Protein AF-A0A1V4RMK3-F1 (afdb_monomer)

Secondary structure (DSSP, 8-state):
-B-TTS-B------SEEE--EEE--SSSSSS----EETTEEPPPPEEE-SSPEEE-TT----------

Sequence (68 aa):
KASRDGRYLTGGVLPGAYFVWAFWDRNGNGKQDYGSPAPYQPAEPVTGSVGTVLVRSGWTTEKVDLKF

Solvent-accessible surface area (backbone atoms only — not comparable to full-atom values): 4678 Å² total; per-residue (Å²): 100,72,46,99,86,72,49,71,58,77,74,96,70,77,62,43,78,36,80,52,71,52,63,55,64,84,84,71,79,87,56,87,50,78,47,37,87,77,74,77,39,78,48,49,56,71,33,50,46,96,53,71,48,73,41,49,82,99,55,90,80,73,91,82,77,68,68,130

Radius of gyration: 14.61 Å; Cα contacts (8 Å, |Δi|>4): 88; chains: 1; bounding box: 27×22×41 Å

pLDDT: mean 90.41, std 6.75, range [57.69, 96.5]

S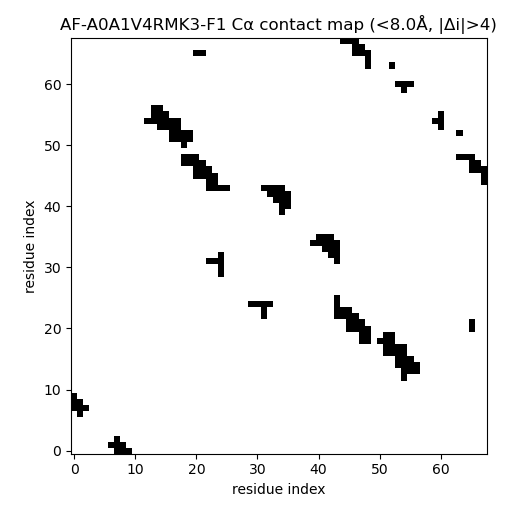tructure (mmCIF, N/CA/C/O backbone):
data_AF-A0A1V4RMK3-F1
#
_entry.id   AF-A0A1V4RMK3-F1
#
loop_
_atom_site.group_PDB
_atom_site.id
_atom_site.type_symbol
_atom_site.label_atom_id
_atom_site.label_alt_id
_atom_site.label_comp_id
_atom_site.label_asym_id
_atom_site.label_entity_id
_atom_site.label_seq_id
_atom_site.pdbx_PDB_ins_code
_atom_site.Cartn_x
_atom_site.Cartn_y
_atom_site.Cartn_z
_atom_site.occupancy
_atom_site.B_iso_or_equiv
_atom_site.auth_seq_id
_atom_site.auth_comp_id
_atom_site.auth_asym_id
_atom_site.auth_atom_id
_atom_site.pdbx_PDB_model_num
ATOM 1 N N . LYS A 1 1 ? -1.010 13.741 2.073 1.00 57.69 1 LYS A N 1
ATOM 2 C CA . LYS A 1 1 ? 0.240 14.062 1.327 1.00 57.69 1 LYS A CA 1
ATOM 3 C C . LYS A 1 1 ? 1.396 13.412 2.073 1.00 57.69 1 LYS A C 1
ATOM 5 O O . LYS A 1 1 ? 1.402 13.524 3.293 1.00 57.69 1 LYS A O 1
ATOM 10 N N . ALA A 1 2 ? 2.301 12.718 1.382 1.00 69.88 2 ALA A N 1
ATOM 11 C CA . ALA A 1 2 ? 3.465 12.108 2.024 1.00 69.88 2 ALA A CA 1
ATOM 12 C C . ALA A 1 2 ? 4.425 13.200 2.512 1.00 69.88 2 ALA A C 1
ATOM 14 O O . ALA A 1 2 ? 4.661 14.184 1.802 1.00 69.88 2 ALA A O 1
ATOM 15 N N . SER A 1 3 ? 4.941 13.056 3.725 1.00 76.69 3 SER A N 1
ATOM 16 C CA . SER A 1 3 ? 6.033 13.874 4.240 1.00 76.69 3 SER A CA 1
ATOM 17 C C . SER A 1 3 ? 7.384 13.337 3.761 1.00 76.69 3 SER A C 1
ATOM 19 O O . SER A 1 3 ? 7.496 12.213 3.274 1.00 76.69 3 SER A O 1
ATOM 21 N N . ARG A 1 4 ? 8.435 14.158 3.888 1.00 76.12 4 ARG A N 1
ATOM 22 C CA . ARG A 1 4 ? 9.802 13.801 3.460 1.00 76.12 4 ARG A CA 1
ATOM 23 C C . ARG A 1 4 ? 10.384 12.580 4.182 1.00 76.12 4 ARG A C 1
ATOM 25 O O . ARG A 1 4 ? 11.292 11.958 3.653 1.00 76.12 4 ARG A O 1
ATOM 32 N N . ASP A 1 5 ? 9.879 12.260 5.366 1.00 82.56 5 ASP A N 1
ATOM 33 C CA . ASP A 1 5 ? 10.262 11.103 6.181 1.00 82.56 5 ASP A CA 1
ATOM 34 C C . ASP A 1 5 ? 9.387 9.863 5.914 1.00 82.56 5 ASP A C 1
ATOM 36 O O . ASP A 1 5 ? 9.398 8.918 6.698 1.00 82.56 5 ASP A O 1
ATOM 40 N N . GLY A 1 6 ? 8.611 9.862 4.825 1.00 80.06 6 GLY A N 1
ATOM 41 C CA . GLY A 1 6 ? 7.815 8.712 4.390 1.00 80.06 6 GLY A CA 1
ATOM 42 C C . GLY A 1 6 ? 6.498 8.519 5.142 1.00 80.06 6 GLY A C 1
ATOM 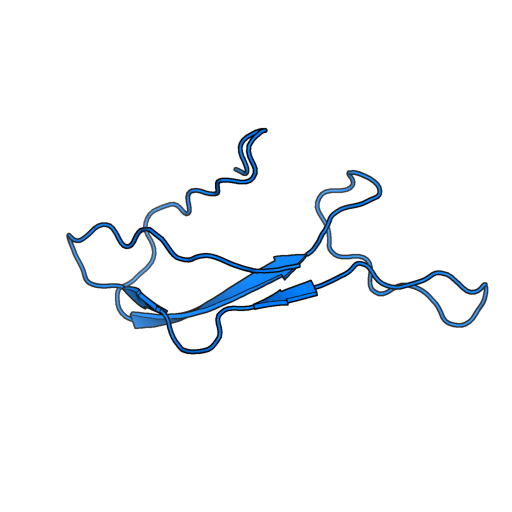43 O O . GLY A 1 6 ? 5.749 7.597 4.822 1.00 80.06 6 GLY A O 1
ATOM 44 N N . ARG A 1 7 ? 6.161 9.383 6.109 1.00 86.38 7 ARG A N 1
ATOM 45 C CA . ARG A 1 7 ? 4.854 9.316 6.776 1.00 86.38 7 ARG A CA 1
ATOM 46 C C . ARG A 1 7 ? 3.755 9.827 5.852 1.00 86.38 7 ARG A C 1
ATOM 48 O O . ARG A 1 7 ? 3.935 10.758 5.067 1.00 86.38 7 ARG A O 1
ATOM 55 N N . TYR A 1 8 ? 2.576 9.232 5.971 1.00 86.69 8 TYR A N 1
ATOM 56 C CA . TYR A 1 8 ? 1.412 9.623 5.192 1.00 86.69 8 TYR A CA 1
ATOM 57 C C . TYR A 1 8 ? 0.199 9.790 6.098 1.00 86.69 8 TYR A C 1
ATOM 59 O O . TYR A 1 8 ? -0.107 8.922 6.909 1.00 86.69 8 TYR A O 1
ATOM 67 N N . LEU A 1 9 ? -0.502 10.911 5.928 1.00 87.06 9 LEU A N 1
ATOM 68 C CA . LEU A 1 9 ? -1.804 11.141 6.541 1.00 87.06 9 LEU A CA 1
ATOM 69 C C . LEU A 1 9 ? -2.880 11.067 5.466 1.00 87.06 9 LEU A C 1
ATOM 71 O O . LEU A 1 9 ? -2.851 11.817 4.478 1.00 87.06 9 LEU A O 1
ATOM 75 N N . THR A 1 10 ? -3.830 10.164 5.682 1.00 81.00 10 THR A N 1
ATOM 76 C CA . THR A 1 10 ? -5.119 10.176 4.998 1.00 81.00 10 THR A CA 1
ATOM 77 C C . THR A 1 10 ? -6.010 11.221 5.671 1.00 81.00 10 THR A C 1
ATOM 79 O O . THR A 1 10 ? -5.893 11.465 6.871 1.00 81.00 10 THR A O 1
ATOM 82 N N . GLY A 1 11 ? -6.912 11.849 4.916 1.00 80.62 11 GLY A N 1
ATOM 83 C CA . GLY A 1 11 ? -8.016 12.598 5.523 1.00 80.62 11 GLY A CA 1
ATOM 84 C C . GLY A 1 11 ? -9.004 11.663 6.233 1.00 80.62 11 GLY A C 1
ATOM 85 O O . GLY A 1 11 ? -8.737 10.471 6.403 1.00 80.62 11 GLY A O 1
ATOM 86 N N . GLY A 1 12 ? -10.169 12.196 6.608 1.00 83.56 12 GLY A N 1
ATOM 87 C CA . GLY A 1 12 ? -11.258 11.385 7.151 1.00 83.56 12 GLY A CA 1
ATOM 88 C C . GLY A 1 12 ? -11.671 10.290 6.166 1.00 83.56 12 GLY A C 1
ATOM 89 O O . GLY A 1 12 ? -12.127 10.583 5.062 1.00 83.56 12 GLY A O 1
ATOM 90 N N . VAL A 1 13 ? -11.497 9.036 6.573 1.00 89.44 13 VAL A N 1
ATOM 91 C CA . VAL A 1 13 ? -12.005 7.849 5.879 1.00 89.44 13 VAL A CA 1
ATOM 92 C C . VAL A 1 13 ? -13.162 7.266 6.684 1.00 89.44 13 VAL A C 1
ATOM 94 O O . VAL A 1 13 ? -13.231 7.445 7.902 1.00 89.44 13 VAL A O 1
ATOM 97 N N . LEU A 1 14 ? -14.098 6.598 6.009 1.00 94.38 14 LEU A N 1
ATOM 98 C CA . LEU A 1 14 ? -15.217 5.957 6.695 1.00 94.38 14 LEU A CA 1
ATOM 99 C C . LEU A 1 14 ? -14.713 4.826 7.611 1.00 94.38 14 LEU A C 1
ATOM 101 O O . LEU A 1 14 ? -13.669 4.233 7.346 1.00 94.38 14 LEU A O 1
ATOM 105 N N . PRO A 1 15 ? -15.432 4.501 8.697 1.00 95.88 15 PRO A N 1
ATOM 106 C CA . PRO A 1 15 ? -15.117 3.326 9.499 1.00 95.88 15 PRO A CA 1
ATOM 107 C C . PRO A 1 15 ? -15.229 2.046 8.663 1.00 95.88 15 PRO A C 1
ATOM 109 O O . PRO A 1 15 ? -16.185 1.879 7.906 1.00 95.88 15 PRO A O 1
ATOM 112 N N . GLY A 1 16 ? -14.277 1.127 8.820 1.00 95.81 16 GLY A N 1
ATOM 113 C CA . GLY A 1 16 ? -14.238 -0.105 8.037 1.0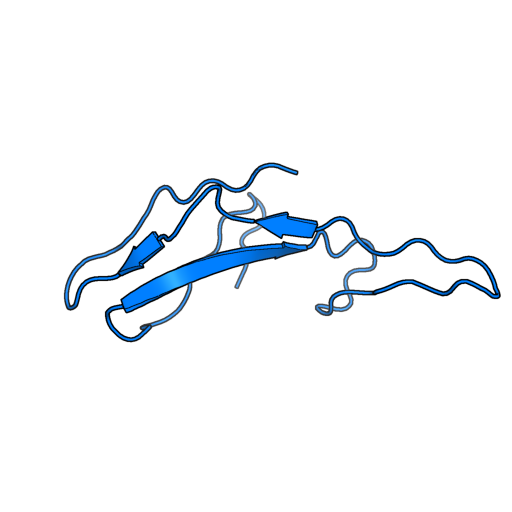0 95.81 16 GLY A CA 1
ATOM 114 C C . GLY A 1 16 ? -12.903 -0.838 8.108 1.00 95.81 16 GLY A C 1
ATOM 115 O O . GLY A 1 16 ? -11.957 -0.391 8.757 1.00 95.81 16 GLY A O 1
ATOM 116 N N . ALA A 1 17 ? -12.841 -1.987 7.439 1.00 96.44 17 ALA A N 1
ATOM 117 C CA . ALA A 1 17 ? -11.610 -2.739 7.236 1.00 96.44 17 ALA A CA 1
ATOM 118 C C . ALA A 1 17 ? -10.994 -2.349 5.888 1.00 96.44 17 ALA A C 1
ATOM 120 O O . ALA A 1 17 ? -11.654 -2.437 4.853 1.00 96.44 17 ALA A O 1
ATOM 121 N N . TYR A 1 18 ? -9.732 -1.932 5.908 1.00 94.56 18 TYR A N 1
ATOM 122 C CA . TYR A 1 18 ? -9.013 -1.450 4.734 1.00 94.56 18 TYR A CA 1
ATOM 123 C C . TYR A 1 18 ? -7.762 -2.278 4.472 1.00 94.56 18 TYR A C 1
ATOM 125 O O . TYR A 1 18 ? -7.069 -2.685 5.401 1.00 94.56 18 TYR A O 1
ATOM 133 N N . PHE A 1 19 ? -7.432 -2.461 3.197 1.00 94.50 19 PHE A N 1
ATOM 134 C CA . PHE A 1 19 ? -6.072 -2.789 2.787 1.00 94.50 19 PHE A CA 1
ATOM 135 C C . PHE A 1 19 ? -5.339 -1.493 2.478 1.00 94.50 19 PHE A C 1
ATOM 137 O O . PHE A 1 19 ? -5.850 -0.648 1.741 1.00 94.50 19 PHE A O 1
ATOM 144 N N . VAL A 1 20 ? -4.151 -1.336 3.052 1.00 94.00 20 VAL A N 1
ATOM 145 C CA . VAL A 1 20 ? -3.306 -0.169 2.806 1.00 94.00 20 VAL A CA 1
ATOM 146 C C . VAL A 1 20 ? -2.138 -0.625 1.954 1.00 94.00 20 VAL A C 1
ATOM 148 O O . VAL A 1 20 ? -1.475 -1.598 2.292 1.00 94.00 20 VAL A O 1
ATOM 151 N N . TRP A 1 21 ? -1.890 0.064 0.850 1.00 94.00 21 TRP A N 1
ATOM 152 C CA . TRP A 1 21 ? -0.775 -0.219 -0.042 1.00 94.00 21 TRP A CA 1
ATOM 153 C C . TRP A 1 21 ? -0.108 1.078 -0.481 1.00 94.00 21 TRP A C 1
ATOM 155 O O . TRP A 1 21 ? -0.703 2.156 -0.411 1.00 94.00 21 TRP A O 1
ATOM 165 N N . ALA A 1 22 ? 1.150 0.968 -0.887 1.00 92.94 22 ALA A N 1
ATOM 166 C CA . ALA A 1 22 ? 1.957 2.080 -1.356 1.00 92.94 22 ALA A CA 1
ATOM 167 C C . ALA A 1 22 ? 2.896 1.611 -2.465 1.00 92.94 22 ALA A C 1
ATOM 169 O O . ALA A 1 22 ? 3.276 0.442 -2.517 1.00 92.94 22 ALA A O 1
ATOM 170 N N . PHE A 1 23 ? 3.293 2.539 -3.327 1.00 93.44 23 PHE A N 1
ATOM 171 C CA . PHE A 1 23 ? 4.303 2.321 -4.353 1.00 93.44 23 PHE A CA 1
ATOM 172 C C . PHE A 1 23 ? 5.435 3.335 -4.192 1.00 93.44 23 PHE A C 1
ATOM 174 O O . PHE A 1 23 ? 5.227 4.436 -3.671 1.00 93.44 23 PHE A O 1
ATOM 181 N N . TRP A 1 24 ? 6.638 2.954 -4.614 1.00 91.56 24 TRP A N 1
ATOM 182 C CA . TRP A 1 24 ? 7.768 3.871 -4.662 1.00 91.56 24 TRP A CA 1
ATOM 183 C C . TRP A 1 24 ? 7.758 4.609 -6.000 1.00 91.56 24 TRP A C 1
ATOM 185 O O . TRP A 1 24 ? 8.237 4.077 -6.998 1.00 91.56 24 TRP A O 1
ATOM 195 N N . ASP A 1 25 ? 7.255 5.845 -5.968 1.00 91.25 25 ASP A N 1
ATOM 196 C CA . ASP A 1 25 ? 7.312 6.808 -7.073 1.00 91.25 25 ASP A CA 1
ATOM 197 C C . ASP A 1 25 ? 8.773 7.212 -7.350 1.00 91.25 25 ASP A C 1
ATOM 199 O O . ASP A 1 25 ? 9.339 8.095 -6.694 1.00 91.25 25 ASP A O 1
ATOM 203 N N . ARG A 1 26 ? 9.431 6.493 -8.262 1.00 90.88 26 ARG A N 1
ATOM 204 C CA . ARG A 1 26 ? 10.858 6.673 -8.579 1.00 90.88 26 ARG A CA 1
ATOM 205 C C . ARG A 1 26 ? 11.088 7.834 -9.534 1.00 90.88 26 ARG A C 1
ATOM 207 O O . ARG A 1 26 ? 12.195 8.371 -9.556 1.00 90.88 26 ARG A O 1
ATOM 214 N N . ASN A 1 27 ? 10.089 8.196 -10.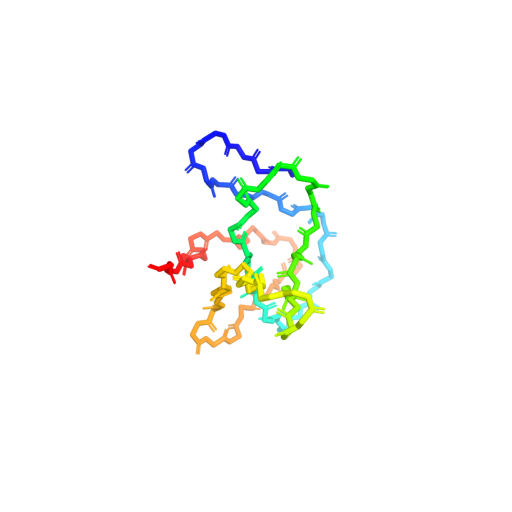337 1.00 92.19 27 ASN A N 1
ATOM 215 C CA . ASN A 1 27 ? 10.205 9.267 -11.328 1.00 92.19 27 ASN A CA 1
ATOM 216 C C . ASN A 1 27 ? 9.526 10.582 -10.899 1.00 92.19 27 ASN A C 1
ATOM 218 O O . ASN A 1 27 ? 9.691 11.596 -11.578 1.00 92.19 27 ASN A O 1
ATOM 222 N N . GLY A 1 28 ? 8.826 10.589 -9.763 1.00 91.81 28 GLY A N 1
ATOM 223 C CA . GLY A 1 28 ? 8.215 11.768 -9.156 1.00 91.81 28 GLY A CA 1
ATOM 224 C C . GLY A 1 28 ? 6.931 12.231 -9.843 1.00 91.81 28 GLY A C 1
ATOM 225 O O . GLY A 1 28 ? 6.589 13.414 -9.738 1.00 91.81 28 GLY A O 1
ATOM 226 N N . ASN A 1 29 ? 6.243 11.358 -10.584 1.00 92.94 29 ASN A N 1
ATOM 227 C CA . ASN A 1 29 ? 5.060 11.730 -11.365 1.00 92.94 29 ASN A CA 1
ATOM 228 C C . ASN A 1 29 ? 3.737 11.630 -10.570 1.00 92.94 29 ASN A C 1
ATOM 230 O O . ASN A 1 29 ? 2.678 12.020 -11.078 1.00 92.94 29 ASN A O 1
ATOM 234 N N . GLY A 1 30 ? 3.787 11.137 -9.327 1.00 90.06 30 GLY A N 1
ATOM 235 C CA . GLY A 1 30 ? 2.644 10.978 -8.430 1.00 90.06 30 GLY A CA 1
ATOM 236 C C . GLY A 1 30 ? 1.679 9.853 -8.811 1.00 90.06 30 GLY A C 1
ATOM 237 O O . GLY A 1 30 ? 0.557 9.818 -8.297 1.00 90.06 30 GLY A O 1
ATOM 238 N N . LYS A 1 31 ? 2.071 8.957 -9.717 1.00 92.88 31 LYS A N 1
ATOM 239 C CA . LYS A 1 31 ? 1.284 7.827 -10.215 1.00 92.88 31 LYS A CA 1
ATOM 240 C C . LYS A 1 31 ? 2.120 6.562 -10.138 1.00 92.88 31 LYS A C 1
ATOM 242 O O . LYS A 1 31 ? 3.324 6.602 -10.299 1.00 92.88 31 LYS A O 1
ATOM 247 N N . GLN A 1 32 ? 1.452 5.435 -9.930 1.00 94.25 32 GLN A N 1
ATOM 248 C CA . GLN A 1 32 ? 2.123 4.151 -10.026 1.00 94.25 32 GLN A CA 1
ATOM 249 C C . GLN A 1 32 ? 2.397 3.832 -11.493 1.00 94.25 32 GLN A C 1
ATOM 251 O O . GLN A 1 32 ? 1.454 3.694 -12.281 1.00 94.25 32 GLN A O 1
ATOM 256 N N . ASP A 1 33 ? 3.666 3.641 -11.835 1.00 95.38 33 ASP A N 1
ATOM 257 C CA . ASP A 1 33 ? 4.047 3.133 -13.148 1.00 95.38 33 ASP A CA 1
ATOM 258 C C . ASP A 1 33 ? 4.129 1.603 -13.155 1.00 95.38 33 ASP A C 1
ATOM 260 O O . ASP A 1 33 ? 4.896 0.980 -12.421 1.00 95.38 33 ASP A O 1
ATOM 264 N N . TYR A 1 34 ? 3.358 0.977 -14.045 1.00 95.69 34 TYR A N 1
ATOM 265 C CA . TYR A 1 34 ? 3.327 -0.483 -14.217 1.00 95.69 34 TYR A CA 1
ATOM 266 C C . TYR A 1 34 ? 4.437 -1.017 -15.133 1.00 95.69 34 TYR A C 1
ATOM 268 O O . TYR A 1 34 ? 4.542 -2.225 -15.341 1.00 95.69 34 TYR A O 1
ATOM 276 N N . GLY A 1 35 ? 5.278 -0.130 -15.668 1.00 94.56 35 GLY A N 1
ATOM 277 C CA . GLY A 1 35 ? 6.321 -0.484 -16.622 1.00 94.56 35 GLY A CA 1
ATOM 278 C C . GLY A 1 35 ? 5.778 -0.859 -18.004 1.00 94.56 35 GLY A C 1
ATOM 279 O O . GLY A 1 35 ? 4.608 -0.647 -18.325 1.00 94.56 35 GLY A O 1
ATOM 280 N N . SER A 1 36 ? 6.654 -1.410 -18.841 1.00 95.88 36 SER A N 1
ATOM 281 C CA . SER A 1 36 ? 6.326 -1.905 -20.179 1.00 95.88 36 SER A CA 1
ATOM 282 C C . SER A 1 36 ? 7.211 -3.104 -20.528 1.00 95.88 36 SER A C 1
ATOM 284 O O . SER A 1 36 ? 8.407 -3.082 -20.229 1.00 95.88 36 SER A O 1
ATOM 286 N N . PRO A 1 37 ? 6.676 -4.152 -21.179 1.00 96.12 37 PRO A N 1
ATOM 287 C CA . PRO A 1 37 ? 7.497 -5.247 -21.684 1.00 96.12 37 PRO A CA 1
ATOM 288 C C . PRO A 1 37 ? 8.326 -4.847 -22.919 1.00 96.12 37 PRO A C 1
ATOM 290 O O . PRO A 1 37 ? 9.377 -5.442 -23.150 1.00 96.12 37 PRO A O 1
ATOM 293 N N . ALA A 1 38 ? 7.883 -3.854 -23.708 1.00 94.81 38 ALA A N 1
ATOM 294 C CA . ALA A 1 38 ? 8.558 -3.408 -24.931 1.00 94.81 38 ALA A CA 1
ATOM 295 C C . ALA A 1 38 ? 8.267 -1.916 -25.246 1.00 94.81 38 ALA A C 1
ATOM 297 O O . ALA A 1 38 ? 7.113 -1.572 -25.508 1.00 94.81 38 ALA A O 1
ATOM 298 N N . PRO A 1 39 ? 9.280 -1.023 -25.261 1.00 92.31 39 PRO A N 1
ATOM 299 C CA . PRO A 1 39 ? 10.635 -1.242 -24.745 1.00 92.31 39 PRO A CA 1
ATOM 300 C C . PRO A 1 39 ? 10.597 -1.603 -23.253 1.00 92.31 39 PRO A C 1
ATOM 302 O O . PRO A 1 39 ? 9.697 -1.162 -22.542 1.00 92.31 39 PRO A O 1
ATOM 305 N N . T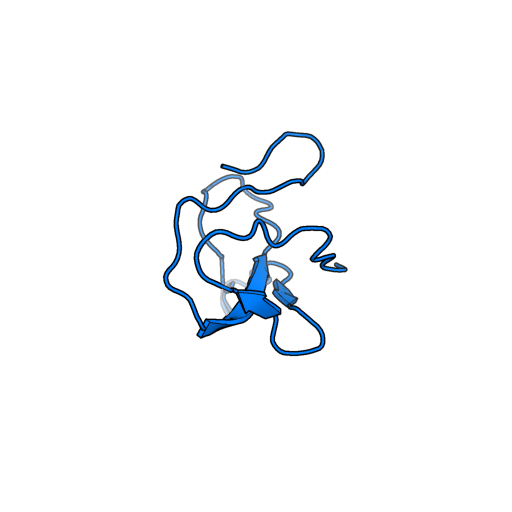YR A 1 40 ? 11.554 -2.409 -22.783 1.00 95.31 40 TYR A N 1
ATOM 306 C CA . TYR A 1 40 ? 11.558 -2.859 -21.390 1.00 95.31 40 TYR A CA 1
ATOM 307 C C . TYR A 1 40 ? 11.695 -1.677 -20.424 1.00 95.31 40 TYR A C 1
ATOM 309 O O . TYR A 1 40 ? 12.679 -0.936 -20.460 1.00 95.31 40 TYR A O 1
ATOM 317 N N . GLN A 1 41 ? 10.713 -1.537 -19.540 1.00 95.25 41 GLN A N 1
ATOM 318 C CA . GLN A 1 41 ? 10.700 -0.589 -18.435 1.00 95.25 41 GLN A CA 1
ATOM 319 C C . GLN A 1 41 ? 10.153 -1.311 -17.200 1.00 95.25 41 GLN A C 1
ATOM 321 O O . GLN A 1 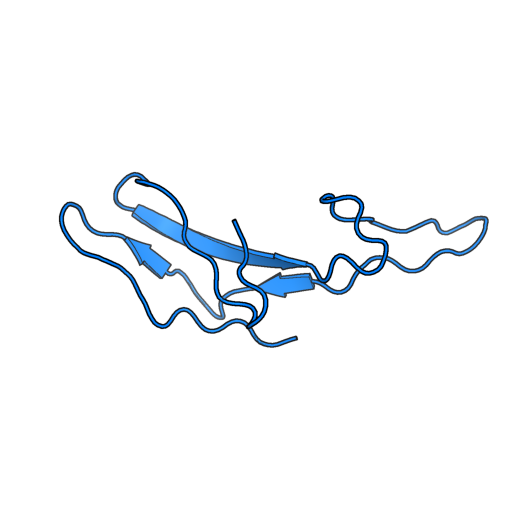41 ? 9.053 -1.863 -17.268 1.00 95.25 41 GLN A O 1
ATOM 326 N N . PRO A 1 42 ? 10.885 -1.345 -16.075 1.00 94.25 42 PRO A N 1
ATOM 327 C CA . PRO A 1 42 ? 10.415 -2.030 -14.880 1.00 94.25 42 PRO A CA 1
ATOM 328 C C . PRO A 1 42 ? 9.241 -1.281 -14.243 1.00 94.25 42 PRO A C 1
ATOM 330 O O . PRO A 1 42 ? 9.267 -0.054 -14.141 1.00 94.25 42 PRO A O 1
ATOM 333 N N . ALA A 1 43 ? 8.262 -2.029 -13.734 1.00 95.94 43 ALA A N 1
ATOM 334 C CA . ALA A 1 43 ? 7.234 -1.484 -12.854 1.00 95.94 43 ALA A CA 1
ATOM 335 C C . ALA A 1 43 ? 7.854 -0.895 -11.578 1.00 95.94 43 ALA A C 1
ATOM 337 O O . ALA A 1 43 ? 8.951 -1.288 -11.153 1.00 95.94 43 ALA A O 1
ATOM 338 N N . GLU A 1 44 ? 7.157 0.048 -10.959 1.00 96.50 44 GLU A N 1
ATOM 339 C CA . GLU A 1 44 ? 7.527 0.572 -9.650 1.00 96.50 44 GLU A CA 1
ATOM 340 C C . GLU A 1 44 ? 7.305 -0.458 -8.537 1.00 96.50 44 GLU A C 1
ATOM 342 O O . GLU A 1 44 ? 6.324 -1.205 -8.576 1.00 96.50 44 GLU A O 1
ATOM 347 N N . PRO A 1 45 ? 8.207 -0.518 -7.537 1.00 94.88 45 PRO A N 1
ATOM 348 C CA . PRO A 1 45 ? 8.012 -1.365 -6.367 1.00 94.88 45 PRO A CA 1
ATOM 349 C C . PRO A 1 45 ? 6.717 -1.015 -5.631 1.00 94.88 45 PRO A C 1
ATOM 351 O O . PRO A 1 45 ? 6.429 0.161 -5.408 1.00 94.88 45 PRO A O 1
ATOM 354 N N . VAL A 1 46 ? 5.975 -2.038 -5.203 1.00 95.00 46 VAL A N 1
ATOM 355 C CA . VAL A 1 46 ? 4.723 -1.913 -4.443 1.00 95.00 46 VAL A CA 1
ATOM 356 C C . VAL A 1 46 ? 4.828 -2.720 -3.156 1.00 95.00 46 VAL A C 1
ATOM 358 O O . VAL A 1 46 ? 5.397 -3.809 -3.146 1.00 95.00 46 VAL A O 1
ATOM 361 N N . THR A 1 47 ? 4.239 -2.206 -2.082 1.00 94.81 47 THR A N 1
ATOM 362 C CA . THR A 1 47 ? 4.083 -2.896 -0.799 1.00 94.81 47 THR A CA 1
ATOM 363 C C . THR A 1 47 ? 2.669 -2.712 -0.250 1.00 94.81 47 THR A C 1
ATOM 365 O O . THR A 1 47 ? 1.934 -1.818 -0.678 1.00 94.81 47 THR A O 1
ATOM 368 N N . GLY A 1 48 ? 2.279 -3.547 0.710 1.00 94.50 48 GLY A N 1
ATOM 369 C CA . GLY A 1 48 ? 0.969 -3.508 1.344 1.00 94.50 48 GLY A CA 1
ATOM 370 C C . GLY A 1 48 ? 0.976 -3.992 2.788 1.00 94.50 48 GLY A C 1
ATOM 371 O O . GLY A 1 48 ? 1.935 -4.596 3.269 1.00 94.50 48 GLY A O 1
ATOM 372 N N . SER A 1 49 ? -0.109 -3.695 3.496 1.00 92.69 49 SER A N 1
ATOM 373 C CA . SER A 1 49 ? -0.329 -4.143 4.863 1.00 92.69 49 SER A CA 1
ATOM 374 C C . SER A 1 49 ? -0.454 -5.668 4.905 1.00 92.69 49 SER A C 1
ATOM 376 O O . SER A 1 49 ? -1.137 -6.269 4.081 1.00 92.69 49 SER A O 1
ATOM 378 N N . VAL A 1 50 ? 0.175 -6.301 5.903 1.00 87.25 50 VAL A N 1
ATOM 379 C CA . VAL A 1 50 ? 0.166 -7.772 6.079 1.00 87.25 50 VAL A CA 1
ATOM 380 C C . VAL A 1 50 ? -1.254 -8.321 6.303 1.00 87.25 50 VAL A C 1
ATOM 382 O O . VAL A 1 50 ? -1.527 -9.489 6.049 1.00 87.25 50 VAL A O 1
ATOM 385 N N . GLY A 1 51 ? -2.179 -7.471 6.744 1.00 89.38 51 GLY A N 1
ATOM 386 C CA . GLY A 1 51 ? -3.595 -7.788 6.863 1.00 89.38 51 GLY A CA 1
ATOM 387 C C . GLY A 1 51 ? -4.457 -6.540 6.732 1.00 89.38 51 GLY A C 1
ATOM 388 O O . GLY A 1 51 ? -4.015 -5.504 6.230 1.00 89.38 51 GLY A O 1
ATOM 389 N N . THR A 1 52 ? -5.695 -6.637 7.205 1.00 93.12 52 THR A N 1
ATOM 390 C CA . THR A 1 52 ? -6.627 -5.511 7.201 1.00 93.12 52 THR A CA 1
ATOM 391 C C . THR A 1 52 ? -6.334 -4.538 8.336 1.00 93.12 52 THR A C 1
ATOM 393 O O . THR A 1 52 ? -6.203 -4.934 9.495 1.00 93.12 52 THR A O 1
ATOM 396 N N . VAL A 1 53 ? -6.329 -3.253 8.012 1.00 94.31 53 VAL A N 1
ATOM 397 C CA . VAL A 1 53 ? -6.294 -2.149 8.964 1.00 94.31 53 VAL A CA 1
ATOM 398 C C . VAL A 1 53 ? -7.726 -1.784 9.334 1.00 94.31 53 VAL A C 1
ATOM 400 O O . VAL A 1 53 ? -8.528 -1.429 8.469 1.00 94.31 53 VAL A O 1
ATOM 403 N N . LEU A 1 54 ? -8.060 -1.876 10.621 1.00 94.75 54 LEU A N 1
ATOM 404 C CA . LEU A 1 54 ? -9.381 -1.504 11.118 1.00 94.75 54 LEU A CA 1
ATOM 405 C C . LEU A 1 54 ? -9.422 -0.007 11.449 1.00 94.75 54 LEU A C 1
ATOM 407 O O . LEU A 1 54 ? -8.692 0.467 12.321 1.00 94.75 54 LEU A O 1
ATOM 411 N N . VAL A 1 55 ? -10.315 0.720 10.786 1.00 94.50 55 VAL A N 1
ATOM 412 C CA . VAL A 1 55 ? -10.604 2.134 11.047 1.00 94.50 55 VAL A CA 1
ATOM 413 C C . VAL A 1 55 ? -11.927 2.235 11.796 1.00 94.50 55 VAL A C 1
ATOM 415 O O . VAL A 1 55 ? -12.936 1.654 11.388 1.00 94.50 55 VAL A O 1
ATOM 418 N N . ARG A 1 56 ? -11.929 2.967 12.913 1.00 93.31 56 ARG A N 1
ATOM 419 C CA . ARG A 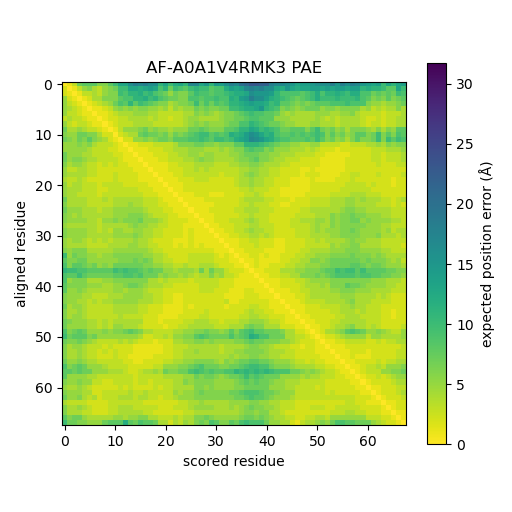1 56 ? -13.103 3.174 13.771 1.00 93.31 56 ARG A CA 1
ATOM 420 C C . ARG A 1 56 ? -13.482 4.652 13.805 1.00 93.31 56 ARG A C 1
ATOM 422 O O . ARG A 1 56 ? -12.612 5.515 13.824 1.00 93.31 56 ARG A O 1
ATOM 429 N N . SER A 1 57 ? -14.783 4.938 13.852 1.00 91.88 57 SER A N 1
ATOM 430 C CA . SER A 1 57 ? -15.280 6.318 13.945 1.00 91.88 57 SER A CA 1
ATOM 431 C C . SER A 1 57 ? -14.761 7.000 15.207 1.00 91.88 57 SER A C 1
ATOM 433 O O . SER A 1 57 ? -14.877 6.433 16.292 1.00 91.88 57 SER A O 1
ATOM 435 N N . GLY A 1 58 ? -14.210 8.207 15.070 1.00 88.88 58 GLY A N 1
ATOM 436 C CA . GLY A 1 58 ? -13.705 9.000 16.195 1.00 88.88 58 GLY A CA 1
ATOM 437 C C . GLY A 1 58 ? -12.350 8.552 16.754 1.00 88.88 58 GLY A C 1
ATOM 438 O O . GLY A 1 58 ? -11.919 9.103 17.762 1.00 88.88 58 GLY A O 1
ATOM 439 N N . TRP A 1 59 ? -11.672 7.589 16.118 1.00 91.19 59 TRP A N 1
ATOM 440 C CA . TRP A 1 59 ? -10.335 7.132 16.507 1.00 91.19 59 TRP A CA 1
ATOM 441 C C . TRP A 1 59 ? -9.319 7.411 15.403 1.00 91.19 59 TRP A C 1
ATOM 443 O O . TRP A 1 59 ? -9.589 7.182 14.224 1.00 91.19 59 TRP A O 1
ATOM 453 N N . THR A 1 60 ? -8.123 7.841 15.797 1.00 90.62 60 THR A N 1
ATOM 454 C CA . THR A 1 60 ? -6.969 7.887 14.896 1.00 90.62 60 THR A CA 1
ATOM 455 C C . THR A 1 60 ? -6.352 6.496 14.809 1.00 90.62 60 THR A C 1
ATOM 457 O O . THR A 1 60 ? -5.925 5.944 15.823 1.00 90.62 60 THR A O 1
ATOM 460 N N . THR A 1 61 ? -6.278 5.941 13.599 1.00 91.75 61 THR A N 1
ATOM 461 C CA . THR A 1 61 ? -5.479 4.742 13.327 1.00 91.75 61 THR A CA 1
ATOM 462 C C . THR A 1 61 ? -4.071 5.170 12.919 1.00 91.75 61 THR A C 1
ATOM 464 O O . THR A 1 61 ? -3.894 5.898 11.946 1.00 91.75 61 THR A O 1
ATOM 467 N N . GLU A 1 62 ? -3.068 4.719 13.666 1.00 91.44 62 GLU A N 1
ATOM 468 C CA . GLU A 1 62 ? -1.656 5.062 13.475 1.00 91.44 62 GLU A CA 1
ATOM 469 C C . GLU A 1 62 ? -0.769 3.809 13.492 1.00 91.44 62 GLU A C 1
ATOM 471 O O . GLU A 1 62 ? -1.252 2.707 13.752 1.00 91.44 62 GLU A O 1
ATOM 476 N N . LYS A 1 63 ? 0.534 3.981 13.219 1.00 89.44 63 LYS A N 1
ATOM 477 C CA . LYS A 1 63 ? 1.545 2.900 13.216 1.00 89.44 63 LYS A CA 1
ATOM 478 C C . LYS A 1 63 ? 1.214 1.758 12.246 1.00 89.44 63 LYS A C 1
ATOM 480 O O . LYS A 1 63 ? 1.459 0.585 12.515 1.00 89.44 63 LYS A O 1
ATOM 485 N N . VAL A 1 64 ? 0.635 2.119 11.102 1.00 90.44 64 VAL A N 1
ATOM 486 C CA . VAL A 1 64 ? 0.473 1.217 9.961 1.00 90.44 64 VAL A CA 1
ATOM 487 C C . VAL A 1 64 ? 1.773 1.251 9.165 1.00 90.44 64 VAL A C 1
ATOM 489 O O . VAL A 1 64 ? 1.948 2.093 8.286 1.00 90.44 64 VAL A O 1
ATOM 492 N N . ASP A 1 65 ? 2.694 0.358 9.512 1.00 90.75 65 ASP A N 1
ATOM 493 C CA . ASP A 1 65 ?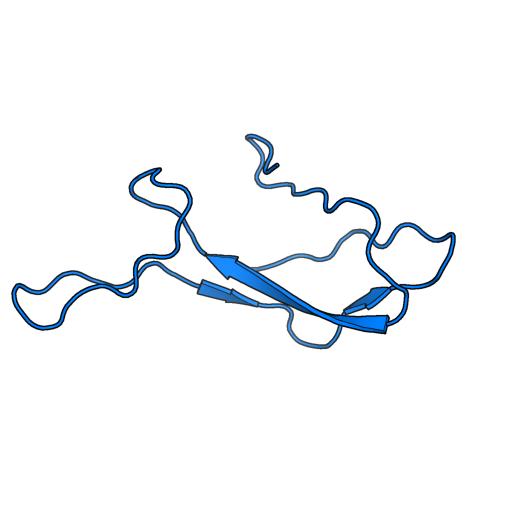 4.007 0.292 8.874 1.00 90.75 65 ASP A CA 1
ATOM 494 C C . ASP A 1 65 ? 3.964 -0.588 7.619 1.00 90.75 65 ASP A C 1
ATOM 496 O O . ASP A 1 65 ? 3.592 -1.764 7.668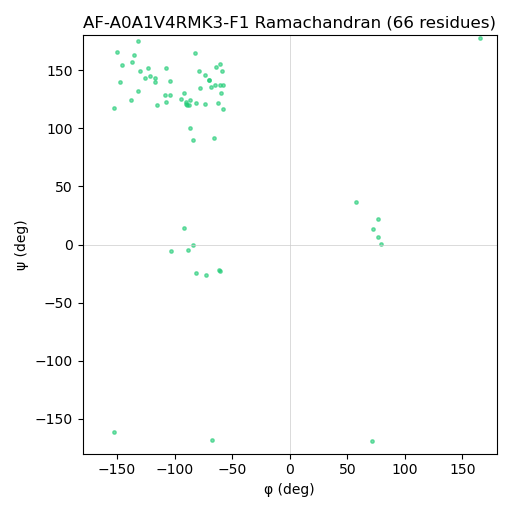 1.00 90.75 65 ASP A O 1
ATOM 500 N N . LEU A 1 66 ? 4.380 -0.014 6.490 1.00 90.44 66 LEU A N 1
ATOM 501 C CA . LEU A 1 66 ? 4.581 -0.724 5.230 1.00 90.44 66 LEU A CA 1
ATOM 502 C C . LEU A 1 66 ? 6.079 -0.935 4.996 1.00 90.44 66 LEU A C 1
ATOM 504 O O . LEU A 1 66 ? 6.882 -0.046 5.282 1.00 90.44 66 LEU A O 1
ATOM 508 N N . LYS A 1 67 ? 6.463 -2.104 4.474 1.00 88.19 67 LYS A N 1
ATOM 509 C CA . LYS A 1 67 ? 7.870 -2.468 4.239 1.00 88.19 67 LYS A CA 1
ATOM 510 C C . LYS A 1 67 ? 8.128 -2.642 2.748 1.00 88.19 67 LYS A C 1
ATOM 512 O O . LYS A 1 67 ? 7.478 -3.483 2.132 1.00 88.19 67 LYS A O 1
ATOM 517 N N . PHE A 1 68 ? 9.040 -1.848 2.198 1.00 81.00 68 PHE A N 1
ATOM 518 C CA . PHE A 1 68 ? 9.548 -2.003 0.833 1.00 81.00 68 PHE A CA 1
ATOM 519 C C . PHE A 1 68 ? 10.721 -2.982 0.790 1.00 81.00 68 PHE A C 1
ATOM 521 O O . PHE A 1 68 ? 11.459 -3.049 1.801 1.00 81.00 68 PHE A O 1
#

Foldseek 3Di:
DADPVRDDDDDDDDFDWDKDKDWPPPPPPPDFACADVVVGDHTTDMWIQPGTDGDDPPDDDDPRDTDD

Mean predicted aligned error: 4.3 Å